Protein AF-A0A5J4WQE9-F1 (afdb_monomer_lite)

Structure (mmCIF, N/CA/C/O backbone):
data_AF-A0A5J4WQE9-F1
#
_entry.id   AF-A0A5J4WQE9-F1
#
loop_
_atom_site.group_PDB
_atom_site.id
_atom_site.type_symbol
_atom_site.label_atom_id
_atom_site.label_alt_id
_atom_site.label_comp_id
_atom_site.label_asym_id
_atom_site.label_entity_id
_atom_site.label_seq_id
_atom_site.pdbx_PDB_ins_code
_atom_site.Cartn_x
_atom_site.Cartn_y
_atom_site.Cartn_z
_atom_site.occupancy
_atom_site.B_iso_or_equiv
_atom_site.auth_seq_id
_atom_site.auth_comp_id
_atom_site.auth_asym_id
_atom_site.auth_atom_id
_atom_site.pdbx_PDB_model_num
ATOM 1 N N . MET A 1 1 ? 1.592 -28.924 31.040 1.00 47.44 1 MET A N 1
ATOM 2 C CA . MET A 1 1 ? 0.487 -27.969 31.283 1.00 47.44 1 MET A CA 1
ATOM 3 C C . MET A 1 1 ? 1.057 -26.542 31.342 1.00 47.44 1 MET A C 1
ATOM 5 O O . MET A 1 1 ? 1.165 -25.970 32.412 1.00 47.44 1 MET A O 1
ATOM 9 N N . ALA A 1 2 ? 1.511 -25.996 30.203 1.00 54.09 2 ALA A N 1
ATOM 10 C CA . ALA A 1 2 ? 2.238 -24.712 30.128 1.00 54.09 2 ALA A CA 1
ATOM 11 C C . ALA A 1 2 ? 1.557 -23.663 29.221 1.00 54.09 2 ALA A C 1
ATOM 13 O O . ALA A 1 2 ? 2.077 -22.567 29.042 1.00 54.09 2 ALA A O 1
ATOM 14 N N . ALA A 1 3 ? 0.380 -23.975 28.669 1.00 51.44 3 ALA A N 1
ATOM 15 C CA . ALA A 1 3 ? -0.285 -23.140 27.667 1.00 51.44 3 ALA A CA 1
ATOM 16 C C . ALA A 1 3 ? -0.871 -21.822 28.222 1.00 51.44 3 ALA A C 1
ATOM 18 O O . ALA A 1 3 ? -1.246 -20.951 27.446 1.00 51.44 3 ALA A O 1
ATOM 19 N N . CYS A 1 4 ? -0.926 -21.633 29.546 1.00 57.34 4 CYS A N 1
ATOM 20 C CA . CYS A 1 4 ? -1.638 -20.499 30.151 1.00 57.34 4 CYS A CA 1
ATOM 21 C C . CYS A 1 4 ? -0.748 -19.487 30.885 1.00 57.34 4 CYS A C 1
ATOM 23 O O . CYS A 1 4 ? -1.213 -18.388 31.171 1.00 57.34 4 CYS A O 1
ATOM 25 N N . ALA A 1 5 ? 0.528 -19.788 31.162 1.00 64.50 5 ALA A N 1
ATOM 26 C CA . ALA A 1 5 ? 1.393 -18.851 31.891 1.00 64.50 5 ALA A CA 1
ATOM 27 C C . ALA A 1 5 ? 1.666 -17.566 31.087 1.00 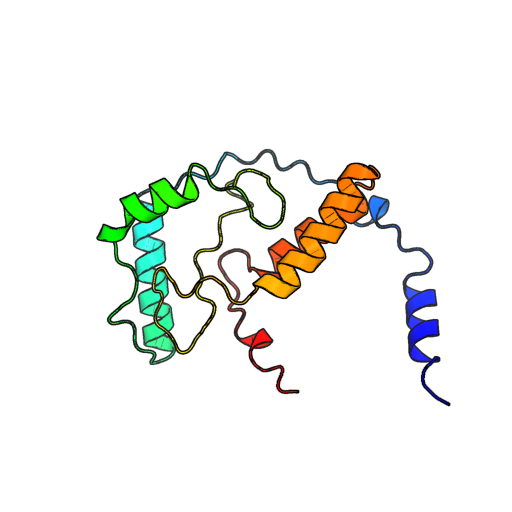64.50 5 ALA A C 1
ATOM 29 O O . ALA A 1 5 ? 1.698 -16.477 31.653 1.00 64.50 5 ALA A O 1
ATOM 30 N N . ASN A 1 6 ? 1.814 -17.679 29.763 1.00 71.56 6 ASN A N 1
ATOM 31 C CA . ASN A 1 6 ? 2.019 -16.520 28.892 1.00 71.56 6 ASN A CA 1
ATOM 32 C C . ASN A 1 6 ? 0.717 -15.741 28.664 1.00 71.56 6 ASN A C 1
ATOM 34 O O . ASN A 1 6 ? 0.731 -14.518 28.741 1.00 71.56 6 ASN A O 1
ATOM 38 N N . ALA A 1 7 ? -0.417 -16.425 28.476 1.00 71.88 7 ALA A N 1
ATOM 39 C CA . ALA A 1 7 ? -1.720 -15.777 28.308 1.00 71.88 7 ALA A CA 1
ATOM 40 C C . ALA A 1 7 ? -2.116 -14.929 29.531 1.00 71.88 7 ALA A C 1
ATOM 42 O O . ALA A 1 7 ? -2.573 -13.801 29.369 1.00 71.88 7 ALA A O 1
ATOM 43 N N . ILE A 1 8 ? -1.865 -15.424 30.750 1.00 80.06 8 ILE A N 1
ATOM 44 C CA . ILE A 1 8 ? -2.121 -14.677 31.994 1.00 80.06 8 ILE A CA 1
ATOM 45 C C . ILE A 1 8 ? -1.208 -13.448 32.096 1.00 80.06 8 ILE A C 1
ATOM 47 O O . ILE A 1 8 ? -1.673 -12.369 32.456 1.00 80.06 8 ILE A O 1
ATOM 51 N N . LYS A 1 9 ? 0.078 -13.580 31.739 1.00 81.00 9 LYS A N 1
ATOM 52 C CA . LYS A 1 9 ? 1.017 -12.445 31.715 1.00 8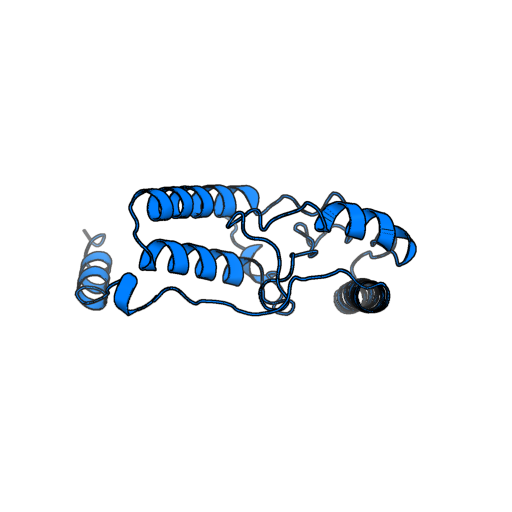1.00 9 LYS A CA 1
ATOM 53 C C . LYS A 1 9 ? 0.571 -11.359 30.737 1.00 81.00 9 LYS A C 1
ATOM 55 O O . LYS A 1 9 ? 0.601 -10.189 31.099 1.00 81.00 9 LYS A O 1
ATOM 60 N N . TYR A 1 10 ? 0.126 -11.735 29.538 1.00 80.19 10 TYR A N 1
ATOM 61 C CA . TYR A 1 10 ? -0.395 -10.775 28.563 1.00 80.19 10 TYR A CA 1
ATOM 62 C C . TYR A 1 10 ? -1.700 -10.130 29.035 1.00 80.19 10 TYR A C 1
ATOM 64 O O . TYR A 1 10 ? -1.823 -8.912 28.973 1.00 80.19 10 TYR A O 1
ATOM 72 N N . ALA A 1 11 ? -2.637 -10.907 29.580 1.00 80.69 11 ALA A N 1
ATOM 73 C CA . ALA A 1 11 ? -3.880 -10.364 30.124 1.00 80.69 11 ALA A CA 1
ATOM 74 C C . ALA A 1 11 ? -3.628 -9.346 31.250 1.00 80.69 11 ALA A C 1
ATOM 76 O O . ALA A 1 11 ? -4.300 -8.324 31.307 1.00 80.69 11 ALA A O 1
ATOM 77 N N . LEU A 1 12 ? -2.638 -9.592 32.116 1.00 84.19 12 LEU A N 1
ATOM 78 C CA . LEU A 1 12 ? -2.233 -8.641 33.154 1.00 84.19 12 LEU A CA 1
ATOM 79 C C . LEU A 1 12 ? -1.535 -7.405 32.573 1.00 84.19 12 LEU A C 1
ATOM 81 O O . LEU A 1 12 ? -1.840 -6.295 32.994 1.00 84.19 12 LEU A O 1
ATOM 85 N N . ALA A 1 13 ? -0.635 -7.582 31.603 1.00 83.94 13 ALA A N 1
ATOM 86 C CA . ALA A 1 13 ? 0.095 -6.478 30.975 1.00 83.94 13 ALA A CA 1
ATOM 87 C C . ALA A 1 13 ? -0.817 -5.515 30.195 1.00 83.94 13 ALA A C 1
ATOM 89 O O . ALA A 1 13 ? -0.519 -4.328 30.112 1.00 83.94 13 ALA A O 1
ATOM 90 N N . TYR A 1 14 ? -1.928 -6.018 29.651 1.00 83.88 14 TYR A N 1
ATOM 91 C CA . TYR A 1 14 ? -2.914 -5.234 28.902 1.00 83.88 14 TYR A CA 1
ATOM 92 C C . TYR A 1 14 ? -4.231 -5.038 29.663 1.00 83.88 14 TYR A C 1
ATOM 94 O O . TYR A 1 14 ? -5.226 -4.646 29.060 1.00 83.88 14 TYR A O 1
ATOM 102 N N . LYS A 1 15 ? -4.262 -5.296 30.978 1.00 87.75 15 LYS A N 1
ATOM 103 C CA . LYS A 1 15 ? -5.484 -5.179 31.793 1.00 87.75 15 LYS A CA 1
ATOM 104 C C . LYS A 1 15 ? -6.102 -3.780 31.716 1.00 87.75 15 LYS A C 1
ATOM 106 O O . LYS A 1 15 ? -7.320 -3.657 31.668 1.00 87.75 15 LYS A O 1
ATOM 111 N N . ASP A 1 16 ? -5.250 -2.760 31.683 1.00 88.88 16 ASP A N 1
ATOM 112 C CA . ASP A 1 16 ? -5.647 -1.351 31.645 1.00 88.88 16 ASP A CA 1
ATOM 113 C C . ASP A 1 16 ? -5.525 -0.754 30.228 1.00 88.88 16 ASP A C 1
ATOM 115 O O . ASP A 1 16 ? -5.517 0.463 30.055 1.00 88.88 16 ASP A O 1
ATOM 119 N N . PHE A 1 17 ? -5.385 -1.600 29.201 1.00 86.94 17 PHE A N 1
ATOM 120 C CA . PHE A 1 17 ? -5.307 -1.157 27.814 1.00 86.94 17 PHE A CA 1
ATOM 121 C C . PHE A 1 17 ? -6.707 -0.830 27.289 1.00 86.94 17 PHE A C 1
ATOM 123 O O . PHE A 1 17 ? -7.563 -1.706 27.165 1.00 86.94 17 PHE A O 1
ATOM 130 N N . ASP A 1 18 ? -6.922 0.431 26.935 1.00 86.38 18 ASP A N 1
ATOM 131 C CA . ASP A 1 18 ? -8.161 0.917 26.343 1.00 86.38 18 ASP A CA 1
ATOM 132 C C . ASP A 1 18 ? -7.884 1.346 24.903 1.00 86.38 18 ASP A C 1
ATOM 134 O O . ASP A 1 18 ? -7.198 2.331 24.641 1.00 86.38 18 ASP A O 1
ATOM 138 N N . LEU A 1 19 ? -8.467 0.628 23.943 1.00 87.31 19 LEU A N 1
ATOM 139 C CA . LEU A 1 19 ? -8.331 0.935 22.520 1.00 87.31 19 LEU A CA 1
ATOM 140 C C . LEU A 1 19 ? -8.697 2.387 22.184 1.00 87.31 19 LEU A C 1
ATOM 142 O O . LEU A 1 19 ? -8.029 2.991 21.350 1.00 87.31 19 LEU A O 1
ATOM 146 N N . ASN A 1 20 ? -9.723 2.966 22.808 1.00 87.38 20 ASN A N 1
ATOM 147 C CA . ASN A 1 20 ? -10.142 4.340 22.522 1.00 87.38 20 ASN A CA 1
ATOM 148 C C . ASN A 1 20 ? -9.195 5.372 23.142 1.00 87.38 20 ASN A C 1
ATOM 150 O O . ASN A 1 20 ? -8.943 6.406 22.524 1.00 87.38 20 ASN A O 1
ATOM 154 N N . ALA A 1 21 ? -8.657 5.094 24.331 1.00 87.44 21 ALA A N 1
ATOM 155 C CA . ALA A 1 21 ? -7.702 5.981 24.992 1.00 87.44 21 ALA A CA 1
ATOM 156 C C . ALA A 1 21 ? -6.299 5.889 24.373 1.00 87.44 21 ALA A C 1
ATOM 158 O O . ALA A 1 21 ? -5.612 6.899 24.223 1.00 87.44 21 ALA A O 1
ATOM 159 N N . ASN A 1 22 ? -5.868 4.683 24.002 1.00 89.25 22 ASN A N 1
ATOM 160 C CA . ASN A 1 22 ? -4.534 4.417 23.472 1.00 89.25 22 ASN A CA 1
ATOM 161 C C . ASN A 1 22 ? -4.437 4.655 21.957 1.00 89.25 22 ASN A C 1
ATOM 163 O O . ASN A 1 22 ? -3.360 4.997 21.471 1.00 89.25 22 ASN A O 1
ATOM 167 N N . TYR A 1 23 ? -5.541 4.511 21.217 1.00 84.38 23 TYR A N 1
ATOM 168 C CA . TYR A 1 23 ? -5.623 4.776 19.777 1.00 84.38 23 TYR A CA 1
ATOM 169 C C . TYR A 1 23 ? -6.761 5.754 19.456 1.00 84.38 23 TYR A C 1
ATOM 171 O O . TYR A 1 23 ? -7.694 5.403 18.731 1.00 84.38 23 TYR A O 1
ATOM 179 N N . PRO A 1 24 ? -6.708 6.999 19.962 1.00 84.62 24 PRO A N 1
ATOM 180 C CA . PRO A 1 24 ? -7.755 7.970 19.687 1.00 84.62 24 PRO A CA 1
ATOM 181 C C . PRO A 1 24 ? -7.853 8.238 18.175 1.00 84.62 24 PRO A C 1
ATOM 183 O O . PRO A 1 24 ? -6.829 8.224 17.480 1.00 84.62 24 PRO A O 1
ATOM 186 N N . PRO A 1 25 ? -9.062 8.490 17.638 1.00 78.25 25 PRO A N 1
ATOM 187 C CA . PRO A 1 25 ? -9.234 8.774 16.220 1.00 78.25 25 PRO A CA 1
ATOM 188 C C . PRO A 1 25 ? -8.359 9.956 15.792 1.00 78.25 25 PRO A C 1
ATOM 190 O O . PRO A 1 25 ? -8.440 11.050 16.351 1.00 78.25 25 PRO A O 1
ATOM 193 N N . ILE A 1 26 ? -7.526 9.731 14.776 1.00 73.56 26 ILE A N 1
ATOM 194 C CA . ILE A 1 26 ? -6.677 10.773 14.198 1.00 73.56 26 ILE A CA 1
ATOM 195 C C . ILE A 1 26 ? -7.433 11.396 13.031 1.00 73.56 26 ILE A C 1
ATOM 197 O O . ILE A 1 26 ? -7.716 10.727 12.032 1.00 73.56 26 ILE A O 1
ATOM 201 N N . ILE A 1 27 ? -7.727 12.688 13.148 1.00 68.81 27 ILE A N 1
ATOM 202 C CA . ILE A 1 27 ? -8.237 13.481 12.034 1.00 68.81 27 ILE A CA 1
ATOM 203 C C . ILE A 1 27 ? -7.033 13.899 11.191 1.00 68.81 27 ILE A C 1
ATOM 205 O O . ILE A 1 27 ? -6.250 14.763 11.579 1.00 68.81 27 ILE A O 1
ATOM 209 N N . ASP A 1 28 ? -6.863 13.246 10.047 1.00 67.56 28 ASP A N 1
ATOM 210 C CA . ASP A 1 28 ? -5.814 13.584 9.093 1.00 67.56 28 ASP A CA 1
ATOM 211 C C . ASP A 1 28 ? -6.359 14.589 8.075 1.00 67.56 28 ASP A C 1
ATOM 213 O O . ASP A 1 28 ? -7.065 14.226 7.137 1.00 67.56 28 ASP A O 1
ATOM 217 N N . ASN A 1 29 ? -6.035 15.864 8.292 1.00 71.81 29 ASN A N 1
ATOM 218 C CA . ASN A 1 29 ? -6.424 16.974 7.418 1.00 71.81 29 ASN A CA 1
ATOM 219 C C . ASN A 1 29 ? -5.468 17.158 6.226 1.00 71.81 29 ASN A C 1
ATOM 221 O O . ASN A 1 29 ? -5.457 18.223 5.606 1.00 71.81 29 ASN A O 1
ATOM 225 N N . SER A 1 30 ? -4.613 16.174 5.924 1.00 78.38 30 SER A N 1
ATOM 226 C CA . SER A 1 30 ? -3.718 16.288 4.776 1.00 78.38 30 SER A CA 1
ATOM 227 C C . SER A 1 30 ? -4.482 16.321 3.455 1.00 78.38 30 SER A C 1
ATOM 229 O O . SER A 1 30 ? -5.580 15.784 3.299 1.00 78.38 30 SER A O 1
ATOM 231 N N . TYR A 1 31 ? -3.875 16.988 2.476 1.00 83.19 31 TYR A N 1
ATOM 232 C CA . TYR A 1 31 ? -4.453 17.126 1.150 1.00 83.19 31 TYR A CA 1
ATOM 233 C C . TYR A 1 31 ? -4.647 15.765 0.477 1.00 83.19 31 TYR A C 1
ATOM 235 O O . TYR A 1 31 ? -3.861 14.831 0.676 1.00 83.19 31 TYR A O 1
ATOM 243 N N . LYS A 1 32 ? -5.670 15.684 -0.381 1.00 85.31 32 LYS A N 1
ATOM 244 C CA . LYS A 1 32 ? -5.901 14.543 -1.272 1.00 85.31 32 LYS A CA 1
ATOM 245 C C . LYS A 1 32 ? -4.621 14.212 -2.041 1.00 85.31 32 LYS A C 1
ATOM 247 O O . LYS A 1 32 ? -3.961 15.097 -2.584 1.00 85.31 32 LYS A O 1
ATOM 252 N N . PHE A 1 33 ? -4.291 12.929 -2.105 1.00 85.50 33 PHE A N 1
ATOM 253 C CA . PHE A 1 33 ? -3.188 12.449 -2.917 1.00 85.50 33 PHE A CA 1
ATOM 254 C C . PHE A 1 33 ? -3.554 12.572 -4.398 1.00 85.50 33 PHE A C 1
ATOM 256 O O . PHE A 1 33 ? -4.622 12.134 -4.830 1.00 85.50 33 PHE A O 1
ATOM 263 N N . VAL A 1 34 ? -2.644 13.152 -5.174 1.00 87.69 34 VAL A N 1
ATOM 264 C CA . VAL A 1 34 ? -2.731 13.241 -6.631 1.00 87.69 34 VAL A CA 1
ATOM 265 C C . VAL A 1 34 ? -1.433 12.682 -7.196 1.00 87.69 34 VAL A C 1
ATOM 267 O O . VAL A 1 34 ? -0.347 13.083 -6.772 1.00 87.69 34 VAL A O 1
ATOM 270 N N . LEU A 1 35 ? -1.540 11.746 -8.141 1.00 88.56 35 LEU A N 1
ATOM 271 C CA . LEU A 1 35 ? -0.373 11.190 -8.815 1.00 88.56 35 LEU A CA 1
ATOM 272 C C . LEU A 1 35 ? 0.135 12.196 -9.854 1.00 88.56 35 LEU A C 1
ATOM 274 O O . LEU A 1 35 ? -0.484 12.393 -10.898 1.00 88.56 35 LEU A O 1
ATOM 278 N N . TYR A 1 36 ? 1.272 12.826 -9.567 1.00 92.56 36 TYR A N 1
ATOM 279 C CA . TYR A 1 36 ? 1.930 13.749 -10.490 1.00 92.56 36 TYR A CA 1
ATOM 280 C C . TYR A 1 36 ? 2.983 13.031 -11.349 1.00 92.56 36 TYR A C 1
ATOM 282 O O . TYR A 1 36 ? 3.663 12.136 -10.837 1.00 92.56 36 TYR A O 1
ATOM 290 N N . PRO A 1 37 ? 3.209 13.455 -12.610 1.00 95.31 37 PRO A N 1
ATOM 291 C CA . PRO A 1 37 ? 4.202 12.832 -13.493 1.00 95.31 37 PRO A CA 1
ATOM 292 C C . PRO A 1 37 ? 5.609 12.771 -12.890 1.00 95.31 37 PRO A C 1
ATOM 294 O O . PRO A 1 37 ? 6.302 11.763 -13.005 1.00 95.31 37 PRO A O 1
ATOM 297 N N . ILE A 1 38 ? 6.025 13.835 -12.193 1.00 93.62 38 ILE A N 1
ATOM 298 C CA . ILE A 1 38 ? 7.346 13.892 -11.561 1.00 93.62 38 ILE A CA 1
ATOM 299 C C . ILE A 1 38 ? 7.479 12.897 -10.402 1.00 93.62 38 ILE A C 1
ATOM 301 O O . ILE A 1 38 ? 8.506 12.239 -10.274 1.00 93.62 38 ILE A O 1
ATOM 305 N N . TYR A 1 39 ? 6.421 12.727 -9.604 1.00 91.19 39 TYR A N 1
ATOM 306 C CA . TYR A 1 39 ? 6.389 11.728 -8.537 1.00 91.19 39 TYR A CA 1
ATOM 307 C C . TYR A 1 39 ? 6.475 10.314 -9.123 1.00 91.19 39 TYR A C 1
ATOM 309 O O . TYR A 1 39 ? 7.266 9.499 -8.651 1.00 91.19 39 TYR A O 1
ATOM 317 N N . TRP A 1 40 ? 5.720 10.041 -10.193 1.00 93.25 40 TRP A N 1
ATOM 318 C CA . TRP A 1 40 ? 5.754 8.749 -10.882 1.00 93.25 40 TRP A CA 1
ATOM 319 C C . TRP A 1 40 ? 7.144 8.413 -11.423 1.00 93.25 40 TRP A C 1
ATOM 321 O O . TRP A 1 40 ? 7.637 7.308 -11.202 1.00 93.25 40 TRP A O 1
ATOM 331 N N . LYS A 1 41 ? 7.815 9.385 -12.052 1.00 94.88 41 LYS A N 1
ATOM 332 C CA . LYS A 1 41 ? 9.195 9.227 -12.522 1.00 94.88 41 LYS A CA 1
ATOM 333 C C . LYS A 1 41 ? 10.132 8.797 -11.389 1.00 94.88 41 LYS A C 1
ATOM 335 O O . LYS A 1 41 ? 10.825 7.794 -11.538 1.00 94.88 41 LYS A O 1
ATOM 340 N N . TYR A 1 42 ? 10.113 9.503 -10.256 1.00 92.62 42 TYR A N 1
ATOM 341 C CA . TYR A 1 42 ? 10.956 9.149 -9.109 1.00 92.62 42 TYR A CA 1
ATOM 342 C C . TYR A 1 42 ? 10.630 7.765 -8.541 1.00 92.62 42 TYR A C 1
ATOM 344 O O . TYR A 1 42 ? 11.538 7.035 -8.144 1.00 92.62 42 TYR A O 1
ATOM 352 N N . LYS A 1 43 ? 9.351 7.371 -8.526 1.00 88.50 43 LYS A N 1
ATOM 353 C CA . LYS A 1 43 ? 8.944 6.047 -8.044 1.00 88.50 43 LYS A CA 1
ATOM 354 C C . LYS A 1 43 ? 9.467 4.927 -8.955 1.00 88.50 43 LYS A C 1
ATOM 356 O O . LYS A 1 43 ? 10.075 3.982 -8.456 1.00 88.50 43 LYS A O 1
ATOM 361 N N . VAL A 1 44 ? 9.311 5.071 -10.274 1.00 90.94 44 VAL A N 1
ATOM 362 C CA . VAL A 1 44 ? 9.830 4.126 -11.284 1.00 90.94 44 VAL A CA 1
ATOM 363 C C . VAL A 1 44 ? 11.357 3.999 -11.205 1.00 90.94 44 VAL A C 1
ATOM 365 O O . VAL A 1 44 ? 11.893 2.889 -11.212 1.00 90.94 44 VAL A O 1
ATOM 368 N N . GLU A 1 45 ? 12.070 5.121 -11.080 1.00 91.88 45 GLU A N 1
ATOM 369 C CA . GLU A 1 45 ? 13.527 5.127 -10.889 1.00 91.88 45 GLU A CA 1
ATOM 370 C C . GLU A 1 45 ? 13.930 4.419 -9.585 1.00 91.88 45 GLU A C 1
ATOM 372 O O . GLU A 1 45 ? 14.879 3.630 -9.573 1.00 91.88 45 GLU A O 1
ATOM 377 N N . GLY A 1 46 ? 13.164 4.631 -8.511 1.00 90.38 46 GLY A N 1
ATOM 378 C CA . GLY A 1 46 ? 13.337 3.948 -7.232 1.00 90.38 46 GLY A CA 1
ATOM 379 C C . GLY A 1 46 ? 13.237 2.425 -7.348 1.00 90.38 46 GLY A C 1
ATOM 380 O O . GLY A 1 46 ? 14.108 1.729 -6.826 1.00 90.38 46 GLY A O 1
ATOM 381 N N . TYR A 1 47 ? 12.240 1.897 -8.065 1.00 88.81 47 TYR A N 1
ATOM 382 C CA . TYR A 1 47 ? 12.107 0.449 -8.296 1.00 88.81 47 TYR A CA 1
ATOM 383 C C . TYR A 1 47 ? 13.315 -0.134 -9.018 1.00 88.81 47 TYR A C 1
ATOM 385 O O . TYR A 1 47 ? 13.898 -1.122 -8.570 1.00 88.81 47 TYR A O 1
ATOM 393 N N . ARG A 1 48 ? 13.749 0.525 -10.096 1.00 89.69 48 ARG A N 1
ATOM 394 C CA . ARG A 1 48 ? 14.931 0.101 -10.850 1.00 89.69 48 ARG A CA 1
ATOM 395 C C . ARG A 1 48 ? 16.181 0.061 -9.968 1.00 89.69 48 ARG A C 1
ATOM 397 O O . ARG A 1 48 ? 16.939 -0.904 -10.032 1.00 89.69 48 ARG A O 1
ATOM 404 N N . PHE A 1 49 ? 16.397 1.084 -9.143 1.00 90.06 49 PHE A N 1
ATOM 405 C CA . PHE A 1 49 ? 17.563 1.145 -8.261 1.00 90.06 49 PHE A CA 1
ATOM 406 C C . PHE A 1 49 ? 17.532 0.054 -7.181 1.00 90.06 49 PHE A C 1
ATOM 408 O O . PHE A 1 49 ? 18.544 -0.606 -6.935 1.00 90.06 49 PHE A O 1
ATOM 415 N N . GLN A 1 50 ? 16.364 -0.189 -6.579 1.00 86.19 50 GLN A N 1
ATOM 416 C CA . GLN A 1 50 ? 16.175 -1.272 -5.609 1.00 86.19 50 GLN A CA 1
ATOM 417 C C . GLN A 1 50 ? 16.508 -2.643 -6.209 1.00 86.19 50 GLN A C 1
ATOM 419 O O . GLN A 1 50 ? 17.163 -3.465 -5.563 1.00 86.19 50 GLN A O 1
ATOM 424 N N . ASP A 1 51 ? 16.076 -2.895 -7.441 1.00 87.69 51 ASP A N 1
ATOM 425 C CA . ASP A 1 51 ? 16.312 -4.170 -8.119 1.00 87.69 51 ASP A CA 1
ATOM 426 C C . ASP A 1 51 ? 17.755 -4.339 -8.561 1.00 87.69 51 ASP A C 1
ATOM 428 O O . ASP A 1 51 ? 18.319 -5.420 -8.392 1.00 87.69 51 ASP A O 1
ATOM 432 N N . GLN A 1 52 ? 18.394 -3.258 -9.005 1.00 89.81 52 GLN A N 1
ATOM 433 C CA . GLN A 1 52 ? 19.818 -3.253 -9.312 1.00 89.81 52 GLN A CA 1
ATOM 434 C C . GLN A 1 52 ? 20.668 -3.596 -8.077 1.00 89.81 52 GLN A C 1
ATOM 436 O O . GLN A 1 52 ? 21.562 -4.438 -8.170 1.00 89.81 52 GLN A O 1
ATOM 441 N N . ILE A 1 53 ? 20.372 -3.003 -6.911 1.00 89.94 53 ILE A N 1
ATOM 442 C CA . ILE A 1 53 ? 21.078 -3.307 -5.651 1.00 89.94 53 ILE A CA 1
ATOM 443 C C . ILE A 1 53 ? 20.920 -4.782 -5.273 1.00 89.94 53 ILE A C 1
ATOM 445 O O . ILE A 1 53 ? 21.885 -5.435 -4.873 1.00 89.94 53 ILE A O 1
ATOM 449 N N . LYS A 1 54 ? 19.702 -5.311 -5.399 1.00 87.38 54 LYS A N 1
ATOM 450 C CA . LYS A 1 54 ? 19.366 -6.694 -5.034 1.00 87.38 54 LYS A CA 1
ATOM 451 C C . LYS A 1 54 ? 19.688 -7.707 -6.138 1.00 87.38 54 LYS A C 1
ATOM 453 O O . LYS A 1 54 ? 19.449 -8.893 -5.939 1.00 87.38 54 LYS A O 1
ATOM 458 N N . LYS A 1 55 ? 20.253 -7.259 -7.267 1.00 90.44 55 LYS A N 1
ATOM 459 C CA . LYS A 1 55 ? 20.585 -8.074 -8.449 1.00 90.44 55 LYS A CA 1
ATOM 460 C C . LYS A 1 55 ? 19.383 -8.861 -8.994 1.00 90.44 55 LYS A C 1
ATOM 462 O O . LYS A 1 55 ? 19.526 -10.013 -9.399 1.00 90.44 55 LYS A O 1
ATOM 467 N N . ARG A 1 56 ? 18.201 -8.245 -8.981 1.00 86.38 56 ARG A N 1
ATOM 468 C CA . ARG A 1 56 ? 16.960 -8.810 -9.531 1.00 86.38 56 ARG A CA 1
ATOM 469 C C . ARG A 1 56 ? 16.765 -8.399 -10.983 1.00 86.38 56 ARG A C 1
ATOM 471 O O . ARG A 1 56 ? 17.298 -7.380 -11.419 1.00 86.38 56 ARG A O 1
ATOM 478 N N . ASP A 1 57 ? 15.966 -9.177 -11.709 1.00 87.44 57 ASP A N 1
ATOM 479 C CA . ASP A 1 57 ? 15.483 -8.763 -13.022 1.00 87.44 57 ASP A CA 1
ATOM 480 C C . ASP A 1 57 ? 14.532 -7.564 -12.881 1.00 87.44 57 ASP A C 1
ATOM 482 O O . ASP A 1 57 ? 13.569 -7.601 -12.118 1.00 87.44 57 ASP A O 1
ATOM 486 N N . TYR A 1 58 ? 14.828 -6.502 -13.626 1.00 88.19 58 TYR A N 1
ATOM 487 C CA . TYR A 1 58 ? 14.038 -5.272 -13.708 1.00 88.19 58 TYR A CA 1
ATOM 488 C C . TYR A 1 58 ? 13.646 -4.930 -15.151 1.00 88.19 58 TYR A C 1
ATOM 490 O O . TYR A 1 58 ? 13.137 -3.836 -15.406 1.00 88.19 58 TYR A O 1
ATOM 498 N N . SER A 1 59 ? 13.900 -5.833 -16.107 1.00 89.38 59 SER A N 1
ATOM 499 C CA . SER A 1 59 ? 13.659 -5.609 -17.541 1.00 89.38 59 SER A CA 1
ATOM 500 C C . SER A 1 59 ? 12.194 -5.301 -17.858 1.00 89.38 59 SER A C 1
ATOM 502 O O . SER A 1 59 ? 11.914 -4.487 -18.734 1.00 89.38 59 SER A O 1
ATOM 504 N N . ASN A 1 60 ? 11.281 -5.894 -17.086 1.00 90.25 60 ASN A N 1
ATOM 505 C CA . ASN A 1 60 ? 9.834 -5.746 -17.230 1.00 90.25 60 ASN A CA 1
ATOM 506 C C . ASN A 1 60 ? 9.200 -4.888 -16.122 1.00 90.25 60 ASN A C 1
ATOM 508 O O . ASN A 1 60 ? 8.003 -5.008 -15.860 1.00 90.25 60 ASN A O 1
ATOM 512 N N . ASN A 1 61 ? 9.980 -4.043 -15.441 1.00 90.25 61 ASN A N 1
ATOM 513 C CA . ASN A 1 61 ? 9.410 -3.086 -14.495 1.00 90.25 61 ASN A CA 1
ATOM 514 C C . ASN A 1 61 ? 8.518 -2.068 -15.224 1.00 90.25 61 ASN A C 1
ATOM 516 O O . ASN A 1 61 ? 8.771 -1.699 -16.373 1.00 90.25 61 ASN A O 1
ATOM 520 N N . VAL A 1 62 ? 7.504 -1.566 -14.519 1.00 90.69 62 VAL A N 1
ATOM 521 C CA . VAL A 1 62 ? 6.711 -0.409 -14.951 1.00 90.69 62 VAL A CA 1
ATOM 522 C C . VAL A 1 62 ? 7.605 0.768 -15.335 1.00 90.69 62 VAL A C 1
ATOM 524 O O . VAL A 1 62 ? 8.673 0.988 -14.759 1.00 90.69 62 VAL A O 1
ATOM 527 N N . SER A 1 63 ? 7.149 1.542 -16.312 1.00 93.88 63 SER A N 1
ATOM 528 C CA . SER A 1 63 ? 7.906 2.630 -16.920 1.00 93.88 63 SER A CA 1
ATOM 529 C C . SER A 1 63 ? 7.213 3.982 -16.740 1.00 93.88 63 SER A C 1
ATOM 531 O O . SER A 1 63 ? 6.056 4.080 -16.329 1.00 93.88 63 SER A O 1
ATOM 533 N N . ILE A 1 64 ? 7.904 5.061 -17.116 1.00 95.00 64 ILE A N 1
ATOM 534 C CA . ILE A 1 64 ? 7.316 6.411 -17.134 1.00 95.00 64 ILE A CA 1
ATOM 535 C C . ILE A 1 64 ? 6.071 6.459 -18.043 1.00 95.00 64 ILE A C 1
ATOM 537 O O . ILE A 1 64 ? 5.126 7.183 -17.737 1.00 95.00 64 ILE A O 1
ATOM 541 N N . ASN A 1 65 ? 6.028 5.642 -19.103 1.00 96.00 65 ASN A N 1
ATOM 542 C CA . ASN A 1 65 ? 4.909 5.592 -20.049 1.00 96.00 65 ASN A CA 1
ATOM 543 C C . ASN A 1 65 ? 3.628 5.000 -19.440 1.00 96.00 65 ASN A C 1
ATOM 545 O O . ASN A 1 65 ? 2.541 5.233 -19.960 1.00 96.00 65 ASN A O 1
ATOM 549 N N . ASP A 1 66 ? 3.726 4.281 -18.319 1.00 92.75 66 ASP A N 1
ATOM 550 C CA . ASP A 1 66 ? 2.569 3.721 -17.614 1.00 92.75 66 ASP A CA 1
ATOM 551 C C . ASP A 1 66 ? 1.845 4.751 -16.725 1.00 92.75 66 ASP A C 1
ATOM 553 O O . ASP A 1 66 ? 0.878 4.407 -16.045 1.00 92.75 66 ASP A O 1
ATOM 557 N N . PHE A 1 67 ? 2.278 6.019 -16.731 1.00 94.19 67 PHE A N 1
ATOM 558 C CA . PHE A 1 67 ? 1.723 7.079 -15.885 1.00 94.19 67 PHE A CA 1
ATOM 559 C C . PHE A 1 67 ? 0.198 7.199 -15.987 1.00 94.19 67 PHE A C 1
ATOM 561 O O . PHE A 1 67 ? -0.485 7.168 -14.964 1.00 94.19 67 PHE A O 1
ATOM 568 N N . GLU A 1 68 ? -0.345 7.313 -17.203 1.00 94.56 68 GLU A N 1
ATOM 569 C CA . GLU A 1 68 ? -1.788 7.515 -17.393 1.00 94.56 68 GLU A CA 1
ATOM 570 C C . GLU A 1 68 ? -2.602 6.314 -16.903 1.00 94.56 68 GLU A C 1
ATOM 572 O O . GLU A 1 68 ? -3.651 6.497 -16.290 1.00 94.56 68 GLU A O 1
ATOM 577 N N . TYR A 1 69 ? -2.082 5.094 -17.079 1.00 90.25 69 TYR A N 1
ATOM 578 C CA . TYR A 1 69 ? -2.704 3.885 -16.541 1.00 90.25 69 TYR A CA 1
ATOM 579 C C . TYR A 1 69 ? -2.816 3.957 -15.011 1.00 90.25 69 TYR A C 1
ATOM 581 O O . TYR A 1 69 ? -3.905 3.803 -14.460 1.00 90.25 69 TYR A O 1
ATOM 589 N N . PHE A 1 70 ? -1.715 4.252 -14.310 1.00 87.50 70 PHE A N 1
ATOM 590 C CA . PHE A 1 70 ? -1.725 4.323 -12.844 1.00 87.50 70 PHE A CA 1
ATOM 591 C C . PHE A 1 70 ? -2.499 5.527 -12.311 1.00 87.50 70 PHE A C 1
ATOM 593 O O . PHE A 1 70 ? -3.132 5.433 -11.261 1.00 87.50 70 PHE A O 1
ATOM 600 N N . LYS A 1 71 ? -2.507 6.650 -13.029 1.00 89.19 71 LYS A N 1
ATOM 601 C CA . LYS A 1 71 ? -3.329 7.810 -12.680 1.00 89.19 71 LYS A CA 1
ATOM 602 C C . LYS A 1 71 ? -4.818 7.458 -12.732 1.00 89.19 71 LYS A C 1
ATOM 604 O O . LYS A 1 71 ? -5.518 7.680 -11.744 1.00 89.19 71 LYS A O 1
ATOM 609 N N . GLN A 1 72 ? -5.275 6.857 -13.834 1.00 87.62 72 GLN A N 1
ATOM 610 C CA . GLN A 1 72 ? -6.665 6.414 -14.003 1.00 87.62 72 GLN A CA 1
ATOM 611 C C . GLN A 1 72 ? -7.052 5.316 -13.009 1.00 87.62 72 GLN A C 1
ATOM 613 O O . GLN A 1 72 ? -8.187 5.295 -12.542 1.00 87.62 72 GLN A O 1
ATOM 618 N N . LEU A 1 73 ? -6.114 4.439 -12.644 1.00 83.31 73 LEU A N 1
ATOM 619 C CA . LEU A 1 73 ? -6.319 3.433 -11.605 1.00 83.31 73 LEU A CA 1
ATOM 620 C C . LEU A 1 73 ? -6.506 4.082 -10.223 1.00 83.31 73 LEU A C 1
ATOM 622 O O . LEU A 1 73 ? -7.443 3.749 -9.500 1.00 83.31 73 LEU A O 1
ATOM 626 N N . LEU A 1 74 ? -5.631 5.015 -9.838 1.00 83.12 74 LEU A N 1
ATOM 627 C CA . LEU A 1 74 ? -5.574 5.552 -8.473 1.00 83.12 74 LEU A CA 1
ATOM 628 C C . LEU A 1 74 ? -6.614 6.638 -8.172 1.00 83.12 74 LEU A C 1
ATOM 630 O O . LEU A 1 74 ? -7.030 6.781 -7.023 1.00 83.12 74 LEU A O 1
ATOM 634 N N . GLU A 1 75 ? -7.045 7.406 -9.168 1.00 83.12 75 GLU A N 1
ATOM 635 C CA . GLU A 1 75 ? -7.987 8.517 -8.990 1.00 83.12 75 GLU A CA 1
ATOM 636 C C . GLU A 1 75 ? -9.376 8.102 -8.438 1.00 83.12 75 GLU A C 1
ATOM 638 O O . GLU A 1 75 ? -9.843 8.704 -7.452 1.00 83.12 75 GLU A O 1
ATOM 643 N N . PRO A 1 76 ? -10.046 7.067 -8.985 1.00 82.06 76 PRO A N 1
ATOM 644 C CA . PRO A 1 76 ? -11.275 6.538 -8.406 1.00 82.06 76 PRO A CA 1
ATOM 645 C C . PRO A 1 76 ? -10.998 5.635 -7.204 1.00 82.06 76 PRO A C 1
ATOM 647 O O . PRO A 1 76 ? -11.882 5.482 -6.357 1.00 82.06 76 PRO A O 1
ATOM 650 N N . SER A 1 77 ? -9.782 5.094 -7.088 1.00 75.88 77 SER A N 1
ATOM 651 C CA . SER A 1 77 ? -9.428 4.175 -6.017 1.00 75.88 77 SER A CA 1
ATOM 652 C C . SER A 1 77 ? -9.578 4.802 -4.637 1.00 75.88 77 SER A C 1
ATOM 654 O O . SER A 1 77 ? -9.561 6.021 -4.418 1.00 75.88 77 SER A O 1
ATOM 656 N N . VAL A 1 78 ? -9.763 3.907 -3.687 1.00 74.88 78 VAL A N 1
ATOM 657 C CA . VAL A 1 78 ? -9.745 4.174 -2.262 1.00 74.88 78 VAL A CA 1
ATOM 658 C C . VAL A 1 78 ? -8.800 3.171 -1.634 1.00 74.88 78 VAL A C 1
ATOM 660 O O . VAL A 1 78 ? -8.472 2.141 -2.225 1.00 74.88 78 VAL A O 1
ATOM 663 N N . CYS A 1 79 ? -8.353 3.470 -0.428 1.00 71.75 79 CYS A N 1
ATOM 664 C CA . CYS A 1 79 ? -7.580 2.524 0.345 1.00 71.75 79 CYS A CA 1
ATOM 665 C C . CYS A 1 79 ? -8.415 1.249 0.536 1.00 71.75 79 CYS A C 1
ATOM 667 O O . CYS A 1 79 ? -9.455 1.301 1.190 1.00 71.75 79 CYS A O 1
ATOM 669 N N . ALA A 1 80 ? -7.972 0.118 -0.028 1.00 63.22 80 ALA A N 1
ATOM 670 C CA . ALA A 1 80 ? -8.690 -1.160 0.068 1.00 63.22 80 ALA A CA 1
ATOM 671 C C . ALA A 1 80 ? -9.002 -1.523 1.530 1.00 63.22 80 ALA A C 1
ATOM 673 O O . ALA A 1 80 ? -10.056 -2.055 1.844 1.00 63.22 80 ALA A O 1
ATOM 674 N N . ILE A 1 81 ? -8.093 -1.126 2.414 1.00 59.47 81 ILE A N 1
ATOM 675 C CA . ILE A 1 81 ? -8.105 -1.283 3.863 1.00 59.47 81 ILE A CA 1
ATOM 676 C C . ILE A 1 81 ? -9.199 -0.464 4.577 1.00 59.47 81 ILE A C 1
ATOM 678 O O . ILE A 1 81 ? -9.801 -0.944 5.538 1.00 59.47 81 ILE A O 1
ATOM 682 N N . CYS A 1 82 ? -9.436 0.793 4.186 1.00 64.00 82 CYS A N 1
ATOM 683 C CA . CYS A 1 82 ? -10.299 1.694 4.963 1.00 64.00 82 CYS A CA 1
ATOM 684 C C . CYS A 1 82 ? -11.484 2.297 4.220 1.00 64.00 82 CYS A C 1
ATOM 686 O O . CYS A 1 82 ? -12.378 2.855 4.865 1.00 64.00 82 CYS A O 1
ATOM 688 N N . GLY A 1 83 ? -11.487 2.187 2.895 1.00 67.56 83 GLY A N 1
ATOM 689 C CA . GLY A 1 83 ? -12.439 2.843 2.007 1.00 67.56 83 GLY A CA 1
ATOM 690 C C . GLY A 1 83 ? -12.237 4.355 1.886 1.00 67.56 83 GLY A C 1
ATOM 691 O O . GLY A 1 83 ? -12.919 4.988 1.086 1.00 67.56 83 GLY A O 1
ATOM 692 N N . ASP A 1 84 ? -11.301 4.946 2.637 1.00 74.44 84 ASP A N 1
ATOM 693 C CA . ASP A 1 84 ? -11.037 6.381 2.569 1.00 74.44 84 ASP A CA 1
ATOM 694 C C . ASP A 1 84 ? -10.195 6.707 1.326 1.00 74.44 84 ASP A C 1
ATOM 696 O O . ASP A 1 84 ? -9.397 5.895 0.835 1.00 74.44 84 ASP A O 1
ATOM 700 N N . LYS A 1 85 ? -10.353 7.932 0.821 1.00 82.00 85 LYS A N 1
ATOM 701 C CA . LYS A 1 85 ? -9.517 8.449 -0.263 1.00 82.00 85 LYS A CA 1
ATOM 702 C C . LYS A 1 85 ? -8.063 8.563 0.192 1.00 82.00 85 LYS A C 1
ATOM 704 O O . LYS A 1 85 ? -7.779 8.884 1.344 1.00 82.00 85 LYS A O 1
ATOM 709 N N . PHE A 1 86 ? -7.142 8.322 -0.737 1.00 81.81 86 PHE A N 1
ATOM 710 C CA . PHE A 1 86 ? -5.724 8.523 -0.476 1.00 81.81 86 PHE A CA 1
ATOM 711 C C . PHE A 1 86 ? -5.424 10.008 -0.256 1.00 81.81 86 PHE A C 1
ATOM 713 O O . PHE A 1 86 ? -5.940 10.883 -0.957 1.00 81.81 86 PHE A O 1
ATOM 720 N N . ILE A 1 87 ? -4.562 10.272 0.716 1.00 81.12 87 ILE A N 1
ATOM 721 C CA . ILE A 1 87 ? -4.097 11.603 1.122 1.00 81.12 87 ILE A CA 1
ATOM 722 C C . ILE A 1 87 ? -2.573 11.573 1.209 1.00 81.12 87 ILE A C 1
ATOM 724 O O . ILE A 1 87 ? -1.972 10.499 1.195 1.00 81.12 87 ILE A O 1
ATOM 728 N N . VAL A 1 88 ? -1.911 12.726 1.265 1.00 78.81 88 VAL A N 1
ATOM 729 C CA . VAL A 1 88 ? -0.435 12.785 1.230 1.00 78.81 88 VAL A CA 1
ATOM 730 C C . VAL A 1 88 ? 0.211 11.952 2.347 1.00 78.81 88 VAL A C 1
ATOM 732 O O . VAL A 1 88 ? 1.267 11.359 2.124 1.00 78.81 88 VAL A O 1
ATOM 735 N N . ASN A 1 89 ? -0.431 11.840 3.509 1.00 73.56 89 ASN A N 1
ATOM 736 C CA . ASN A 1 89 ? 0.048 11.029 4.633 1.00 73.56 89 ASN A CA 1
ATOM 737 C C . ASN A 1 89 ? -0.383 9.550 4.565 1.00 73.56 89 ASN A C 1
ATOM 739 O O . ASN A 1 89 ? 0.156 8.716 5.286 1.00 73.56 89 ASN A O 1
ATOM 743 N N . ASN A 1 90 ? -1.323 9.214 3.680 1.00 70.12 90 ASN A N 1
ATOM 744 C CA . ASN A 1 90 ? -1.822 7.863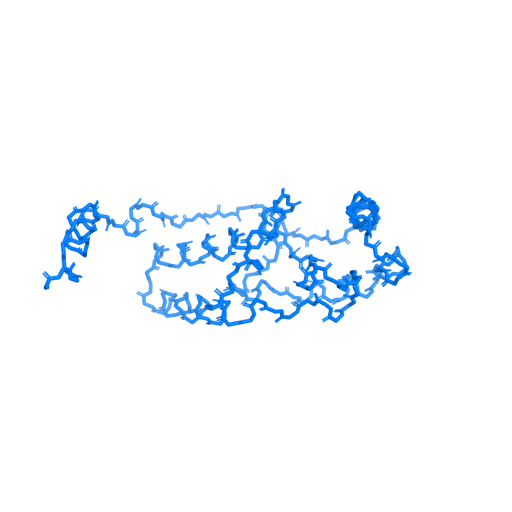 3.429 1.00 70.12 90 ASN A CA 1
ATOM 745 C C . ASN A 1 90 ? -1.813 7.607 1.917 1.00 70.12 90 ASN A C 1
ATOM 747 O O . ASN A 1 90 ? -2.863 7.615 1.265 1.00 70.12 90 ASN A O 1
ATOM 751 N N . LYS A 1 91 ? -0.608 7.486 1.353 1.00 77.62 91 LYS A N 1
ATOM 752 C CA . LYS A 1 91 ? -0.400 7.272 -0.084 1.00 77.62 91 LYS A CA 1
ATOM 753 C C . LYS A 1 91 ? -0.794 5.842 -0.480 1.00 77.62 91 LYS A C 1
ATOM 755 O O . LYS A 1 91 ? -0.680 4.940 0.350 1.00 77.62 91 LYS A O 1
ATOM 760 N N . PRO A 1 92 ? -1.237 5.612 -1.727 1.00 74.56 92 PRO A N 1
ATOM 761 C CA . PRO A 1 92 ? -1.450 4.261 -2.227 1.00 74.56 92 PRO A CA 1
ATOM 762 C C . PRO A 1 92 ? -0.127 3.497 -2.299 1.00 74.56 92 PRO A C 1
ATOM 764 O O . PRO A 1 92 ? 0.881 4.032 -2.762 1.00 74.56 92 PRO A O 1
ATOM 767 N N . THR A 1 93 ? -0.142 2.234 -1.884 1.00 72.88 93 THR A N 1
ATOM 768 C CA . THR A 1 93 ? 1.005 1.343 -2.058 1.00 72.88 93 THR A CA 1
ATOM 769 C C . THR A 1 93 ? 1.070 0.878 -3.506 1.00 72.88 93 THR A C 1
ATOM 771 O O . THR A 1 93 ? 0.107 0.329 -4.032 1.00 72.88 93 THR A O 1
ATOM 774 N N . LEU A 1 94 ? 2.221 1.091 -4.140 1.00 74.31 94 LEU A N 1
ATOM 775 C CA . LEU A 1 94 ? 2.529 0.613 -5.493 1.00 74.31 94 LEU A CA 1
ATOM 776 C C . LEU A 1 94 ? 3.660 -0.426 -5.476 1.00 74.31 94 LEU A C 1
ATOM 778 O O . LEU A 1 94 ? 4.273 -0.718 -6.496 1.00 74.31 94 LEU A O 1
ATOM 782 N N . ASP A 1 95 ? 3.986 -0.968 -4.306 1.00 69.50 95 ASP A N 1
ATOM 783 C CA . ASP A 1 95 ? 5.064 -1.939 -4.158 1.00 69.50 95 ASP A CA 1
ATOM 784 C C . ASP A 1 95 ? 4.603 -3.346 -4.554 1.00 69.50 95 ASP A C 1
ATOM 786 O O . ASP A 1 95 ? 3.431 -3.707 -4.424 1.00 69.50 95 ASP A O 1
ATOM 790 N N . ARG A 1 96 ? 5.541 -4.134 -5.086 1.00 73.44 96 ARG A N 1
ATOM 791 C CA . ARG A 1 96 ? 5.301 -5.520 -5.495 1.00 73.44 96 ARG A CA 1
ATOM 792 C C . ARG A 1 96 ? 5.021 -6.425 -4.298 1.00 73.44 96 ARG A C 1
ATOM 794 O O . ARG A 1 96 ? 5.491 -6.172 -3.192 1.00 73.44 96 ARG A O 1
ATOM 801 N N . ILE A 1 97 ? 4.365 -7.543 -4.556 1.00 70.38 97 ILE A N 1
ATOM 802 C CA . ILE A 1 97 ? 4.168 -8.619 -3.587 1.00 70.38 97 ILE A CA 1
ATOM 803 C C . ILE A 1 97 ? 5.199 -9.714 -3.705 1.00 70.38 97 ILE A C 1
ATOM 805 O O . ILE A 1 97 ? 5.703 -10.182 -2.688 1.00 70.38 97 ILE A O 1
ATOM 809 N N . ASN A 1 98 ? 5.497 -10.157 -4.923 1.00 74.12 98 ASN A N 1
ATOM 810 C CA . ASN A 1 98 ? 6.458 -11.219 -5.127 1.00 74.12 98 ASN A CA 1
ATOM 811 C C . ASN A 1 98 ? 7.805 -10.595 -5.461 1.00 74.12 98 ASN A C 1
ATOM 813 O O . ASN A 1 98 ? 8.011 -10.093 -6.565 1.00 74.12 98 ASN A O 1
ATOM 817 N N . ASN A 1 99 ? 8.729 -10.667 -4.505 1.00 76.75 99 ASN A N 1
ATOM 818 C CA . ASN A 1 99 ? 10.090 -10.158 -4.647 1.00 76.75 99 ASN A CA 1
ATOM 819 C C . ASN A 1 99 ? 10.908 -10.855 -5.740 1.00 76.75 99 ASN A C 1
ATOM 821 O O . ASN A 1 99 ? 11.916 -10.291 -6.161 1.00 76.75 99 ASN A O 1
ATOM 825 N N . ASN A 1 100 ? 10.482 -12.036 -6.198 1.00 80.00 100 ASN A N 1
ATOM 826 C CA . ASN A 1 100 ? 11.115 -12.763 -7.299 1.00 80.00 100 ASN A CA 1
ATOM 827 C C . ASN A 1 100 ? 10.593 -12.327 -8.674 1.00 80.00 100 ASN A C 1
ATOM 829 O O . ASN A 1 100 ? 11.148 -12.734 -9.690 1.00 80.00 100 ASN A O 1
ATOM 833 N N . MET A 1 101 ? 9.526 -11.525 -8.717 1.00 81.88 101 MET A N 1
ATOM 834 C CA . MET A 1 101 ? 8.964 -10.980 -9.947 1.00 81.88 101 MET A CA 1
ATOM 835 C C . MET A 1 101 ? 9.301 -9.483 -10.080 1.00 81.88 101 MET A C 1
ATOM 837 O O . MET A 1 101 ? 9.394 -8.775 -9.066 1.00 81.88 101 MET A O 1
ATOM 841 N N . PRO A 1 102 ? 9.455 -8.974 -11.316 1.00 84.06 102 PRO A N 1
ATOM 842 C CA . PRO A 1 102 ? 9.594 -7.542 -11.570 1.00 84.06 102 PRO A CA 1
ATOM 843 C C . PRO A 1 102 ? 8.388 -6.750 -11.037 1.00 84.06 102 PRO A C 1
ATOM 845 O O . PRO A 1 102 ? 7.323 -7.308 -10.747 1.00 84.06 102 PRO A O 1
ATOM 848 N N . HIS A 1 103 ? 8.533 -5.432 -10.923 1.00 84.06 103 HIS A N 1
ATOM 849 C CA . HIS A 1 103 ? 7.427 -4.518 -10.632 1.00 84.06 103 HIS A CA 1
ATOM 850 C C . HIS A 1 103 ? 6.500 -4.407 -11.851 1.00 84.06 103 HIS A C 1
ATOM 852 O O . HIS A 1 103 ? 6.544 -3.417 -12.577 1.00 84.06 103 HIS A O 1
ATOM 858 N N . THR A 1 104 ? 5.695 -5.439 -12.097 1.00 85.00 104 THR A N 1
ATOM 859 C CA . THR A 1 104 ? 4.660 -5.477 -13.137 1.00 85.00 104 THR A CA 1
ATOM 860 C C . THR A 1 104 ? 3.297 -5.083 -12.563 1.00 85.00 104 THR A C 1
ATOM 862 O O . THR A 1 104 ? 3.089 -5.129 -11.353 1.00 85.00 104 THR A O 1
ATOM 865 N N . LYS A 1 105 ? 2.338 -4.750 -13.437 1.00 80.44 105 LYS A N 1
ATOM 866 C CA . LYS A 1 105 ? 0.962 -4.374 -13.053 1.00 80.44 105 LYS A CA 1
ATOM 867 C C . LYS A 1 105 ? 0.228 -5.461 -12.251 1.00 80.44 105 LYS A C 1
ATOM 869 O O . LYS A 1 105 ? -0.621 -5.121 -11.436 1.00 80.44 105 LYS A O 1
ATOM 874 N N . ASP A 1 106 ? 0.580 -6.731 -12.446 1.00 73.50 106 ASP A N 1
ATOM 875 C CA . ASP A 1 106 ? -0.119 -7.879 -11.847 1.00 73.50 106 ASP A CA 1
ATOM 876 C C . ASP A 1 106 ? 0.524 -8.362 -10.535 1.00 73.50 106 ASP A C 1
ATOM 878 O O . ASP A 1 106 ? -0.061 -9.140 -9.785 1.00 73.50 106 ASP A O 1
ATOM 882 N N . ASN A 1 107 ? 1.730 -7.891 -10.206 1.00 71.19 107 ASN A N 1
ATOM 883 C CA . ASN A 1 107 ? 2.488 -8.346 -9.039 1.00 71.19 107 ASN A CA 1
ATOM 884 C C . ASN A 1 107 ? 2.034 -7.655 -7.729 1.00 71.19 107 ASN A C 1
ATOM 886 O O . ASN A 1 107 ? 2.855 -7.382 -6.855 1.00 71.19 107 ASN A O 1
ATOM 890 N N . HIS A 1 108 ? 0.737 -7.345 -7.590 1.00 64.31 108 HIS A N 1
ATOM 891 C CA . HIS A 1 108 ? 0.171 -6.496 -6.529 1.00 64.31 108 HIS A CA 1
ATOM 892 C C . HIS A 1 108 ? -0.969 -7.142 -5.676 1.00 64.31 108 HIS A C 1
ATOM 894 O O . HIS A 1 108 ? -1.604 -6.435 -4.898 1.00 64.31 108 HIS A O 1
ATOM 900 N N . GLU A 1 109 ? -1.134 -8.484 -5.642 1.00 57.62 109 GLU A N 1
ATOM 901 C CA . GLU A 1 109 ? -2.257 -9.153 -4.924 1.00 57.62 109 GLU A CA 1
ATOM 902 C C . GLU A 1 109 ? -1.989 -10.070 -3.684 1.00 57.62 109 GLU A C 1
ATOM 904 O O . GLU A 1 109 ? -2.925 -10.629 -3.116 1.00 57.62 109 GLU A O 1
ATOM 909 N N . GLY A 1 110 ? -0.766 -10.274 -3.186 1.00 53.38 110 GLY A N 1
ATOM 910 C CA . GLY A 1 110 ? -0.481 -11.321 -2.164 1.00 53.38 110 GLY A CA 1
ATOM 911 C C . GLY A 1 110 ? -0.789 -11.022 -0.687 1.00 53.38 110 GLY A C 1
ATOM 912 O O . GLY A 1 110 ? -0.804 -11.945 0.121 1.00 53.38 110 GLY A O 1
ATOM 913 N N . PHE A 1 111 ? -1.089 -9.778 -0.305 1.00 57.22 111 PHE A N 1
ATOM 914 C CA . PHE A 1 111 ? -1.476 -9.435 1.081 1.00 57.22 111 PHE A CA 1
ATOM 915 C C . PHE A 1 111 ? -2.983 -9.612 1.366 1.00 57.22 111 PHE A C 1
ATOM 917 O O . PHE A 1 111 ? -3.480 -9.272 2.444 1.00 57.22 111 PHE A O 1
ATOM 924 N N . ASN A 1 112 ? -3.721 -10.165 0.401 1.00 61.62 112 ASN A N 1
ATOM 925 C CA . ASN A 1 112 ? -5.177 -10.252 0.417 1.00 61.62 112 ASN A CA 1
ATOM 926 C C . ASN A 1 112 ? -5.782 -10.885 1.689 1.00 61.62 112 ASN A C 1
ATOM 928 O O . ASN A 1 112 ? -6.787 -10.353 2.158 1.00 61.62 112 ASN A O 1
ATOM 932 N N . PRO A 1 113 ? -5.238 -11.965 2.290 1.00 64.44 113 PRO A N 1
ATOM 933 C CA . PRO A 1 113 ? -5.837 -12.559 3.491 1.00 64.44 113 PRO A CA 1
ATOM 934 C C . PRO A 1 113 ? -5.762 -11.654 4.730 1.00 64.44 113 PRO A C 1
ATOM 936 O O . PRO A 1 113 ? -6.784 -11.415 5.372 1.00 64.44 113 PRO A O 1
ATOM 939 N N . PHE A 1 114 ? -4.581 -11.098 5.023 1.00 65.12 114 PHE A N 1
ATOM 940 C CA . PHE A 1 114 ? -4.361 -10.184 6.152 1.00 65.12 114 PHE A CA 1
ATOM 941 C C . PHE A 1 114 ? -5.246 -8.937 6.035 1.00 65.12 114 PHE A C 1
ATOM 943 O O . PHE A 1 114 ? -5.897 -8.518 6.993 1.00 65.12 114 PHE A O 1
ATOM 950 N N . VAL A 1 115 ? -5.332 -8.380 4.826 1.00 67.88 115 VAL A N 1
ATOM 951 C CA . VAL A 1 115 ? -6.183 -7.222 4.554 1.00 67.88 115 VAL A CA 1
ATOM 952 C C . VAL A 1 115 ? -7.659 -7.538 4.699 1.00 67.88 115 VAL A C 1
ATOM 954 O O . VAL A 1 115 ? -8.366 -6.775 5.351 1.00 67.88 115 VAL A O 1
ATOM 957 N N . LYS A 1 116 ? -8.135 -8.667 4.165 1.00 73.12 116 LYS A N 1
ATOM 958 C CA . LYS A 1 116 ? -9.540 -9.075 4.316 1.00 73.12 116 LYS A CA 1
ATOM 959 C C . LYS A 1 116 ? -9.943 -9.184 5.787 1.00 73.12 116 LYS A C 1
ATOM 961 O O . LYS A 1 116 ? -11.021 -8.717 6.152 1.00 73.12 116 LYS A O 1
ATOM 966 N N . GLU A 1 117 ? -9.076 -9.742 6.630 1.00 79.62 117 GLU A N 1
ATOM 967 C CA . GLU A 1 117 ? -9.341 -9.878 8.064 1.00 79.62 117 GLU A CA 1
ATOM 968 C C . GLU A 1 117 ? -9.468 -8.514 8.763 1.00 79.62 117 GLU A C 1
ATOM 970 O O . GLU A 1 117 ? -10.469 -8.239 9.433 1.00 79.62 117 GLU A O 1
ATOM 975 N N . PHE A 1 118 ? -8.472 -7.640 8.602 1.00 78.31 118 PHE A N 1
ATOM 976 C CA . PHE A 1 118 ? -8.456 -6.352 9.299 1.00 78.31 118 PHE A CA 1
ATOM 977 C C . PHE A 1 118 ? -9.449 -5.335 8.717 1.00 78.31 118 PHE A C 1
ATOM 979 O O . PHE A 1 118 ? -9.969 -4.510 9.475 1.00 78.31 118 PHE A O 1
ATOM 986 N N . ILE A 1 119 ? -9.797 -5.428 7.427 1.00 81.50 119 ILE A N 1
ATOM 987 C CA . ILE A 1 119 ? -10.941 -4.706 6.845 1.00 81.50 119 ILE A CA 1
ATOM 988 C C . ILE A 1 119 ? -12.227 -5.120 7.551 1.00 81.50 119 ILE A C 1
ATOM 990 O O . ILE A 1 119 ? -12.974 -4.253 7.998 1.00 81.50 119 ILE A O 1
ATOM 994 N N . GLY A 1 120 ? -12.487 -6.428 7.666 1.00 82.44 120 GLY A N 1
ATOM 995 C CA . GLY A 1 120 ? -13.709 -6.937 8.291 1.00 82.44 120 GLY A CA 1
ATOM 996 C C . GLY A 1 120 ? -13.863 -6.423 9.721 1.00 82.44 120 GLY A C 1
ATOM 997 O O . GLY A 1 120 ? -14.894 -5.846 10.069 1.00 82.44 120 GLY A O 1
ATOM 998 N N . LYS A 1 121 ? -12.789 -6.522 10.516 1.00 87.69 121 LYS A N 1
ATOM 999 C CA . LYS A 1 121 ? -12.734 -5.980 11.886 1.00 87.69 121 LYS A CA 1
ATOM 1000 C C . LYS A 1 121 ? -12.985 -4.472 11.928 1.00 87.69 121 LYS A C 1
ATOM 1002 O O . LYS A 1 121 ? -13.710 -3.992 12.796 1.00 87.69 121 LYS A O 1
ATOM 1007 N N . ARG A 1 122 ? -12.432 -3.716 10.977 1.00 85.44 122 ARG A N 1
ATOM 1008 C CA . ARG A 1 122 ? -12.628 -2.264 10.914 1.00 85.44 122 ARG A CA 1
ATOM 1009 C C . ARG A 1 122 ? -14.047 -1.867 10.514 1.00 85.44 122 ARG A C 1
ATOM 1011 O O . ARG A 1 122 ? -14.575 -0.910 11.075 1.00 85.44 122 ARG A O 1
ATOM 1018 N N . ILE A 1 123 ? -14.655 -2.555 9.547 1.00 82.94 123 ILE A N 1
ATOM 1019 C CA . ILE A 1 123 ? -16.052 -2.318 9.151 1.00 82.94 123 ILE A CA 1
ATOM 1020 C C . ILE A 1 123 ? -16.960 -2.540 10.360 1.00 82.94 123 ILE A C 1
ATOM 1022 O O . ILE A 1 123 ? -17.786 -1.681 10.662 1.00 82.94 123 ILE A O 1
ATOM 1026 N N . GLN A 1 124 ? -16.740 -3.631 11.095 1.00 87.62 124 GLN A N 1
ATOM 1027 C CA . GLN A 1 124 ? -17.475 -3.914 12.322 1.00 87.62 124 GLN A CA 1
ATOM 1028 C C . GLN A 1 124 ? -17.286 -2.798 13.362 1.00 87.62 124 GLN A C 1
ATOM 1030 O O . GLN A 1 124 ? -18.267 -2.270 13.876 1.00 87.62 124 GLN A O 1
ATOM 1035 N N . ALA A 1 125 ? -16.049 -2.337 13.578 1.00 88.25 125 ALA A N 1
ATOM 1036 C CA . ALA A 1 125 ? -15.763 -1.216 14.475 1.00 88.25 125 ALA A CA 1
ATOM 1037 C C . ALA A 1 125 ? -16.469 0.091 14.061 1.00 88.25 125 ALA A C 1
ATOM 1039 O O . ALA A 1 125 ? -16.940 0.832 14.923 1.00 88.25 125 ALA A O 1
ATOM 1040 N N . LYS A 1 126 ? -16.581 0.373 12.751 1.00 85.75 126 LYS A N 1
ATOM 1041 C CA . LYS A 1 126 ? -17.343 1.525 12.231 1.00 85.75 126 LYS A CA 1
ATOM 1042 C C . LYS A 1 126 ? -18.835 1.399 12.556 1.00 85.75 126 LYS A C 1
ATOM 1044 O O . LYS A 1 126 ? -19.429 2.387 12.979 1.00 85.75 126 LYS A O 1
ATOM 1049 N N . ILE A 1 127 ? -19.417 0.210 12.375 1.00 86.81 127 ILE A N 1
ATOM 1050 C CA . ILE A 1 127 ? -20.830 -0.077 12.680 1.00 86.81 127 ILE A CA 1
ATOM 1051 C C . ILE A 1 127 ? -21.102 0.071 14.184 1.00 86.81 127 ILE A C 1
ATOM 1053 O O . ILE A 1 127 ? -22.106 0.657 14.575 1.00 86.81 127 ILE A O 1
ATOM 1057 N N . GLU A 1 128 ? -20.184 -0.407 15.021 1.00 92.00 128 GLU A N 1
ATOM 1058 C CA . GLU A 1 128 ? -20.287 -0.361 16.486 1.00 92.00 128 GLU A CA 1
ATOM 1059 C C . GLU A 1 128 ? -19.921 1.006 17.090 1.00 92.00 128 GLU A C 1
ATOM 1061 O O . GLU A 1 128 ? -20.069 1.212 18.292 1.00 92.00 128 GLU A O 1
ATOM 1066 N N . GLY A 1 129 ? -19.414 1.946 16.286 1.00 88.69 129 GLY A N 1
ATOM 1067 C CA . GLY A 1 129 ? -18.938 3.246 16.767 1.00 88.69 129 GLY A CA 1
ATOM 1068 C C . GLY A 1 129 ? -17.636 3.185 17.580 1.00 88.69 129 GLY A C 1
ATOM 1069 O O . GLY A 1 129 ? -17.277 4.169 18.228 1.00 88.69 129 GLY A O 1
ATOM 1070 N N . ASN A 1 130 ? -16.901 2.070 17.537 1.00 89.69 130 ASN A N 1
ATOM 1071 C CA . ASN A 1 130 ? -15.648 1.871 18.265 1.00 89.69 130 ASN A CA 1
ATOM 1072 C C . ASN A 1 130 ? -14.474 2.552 17.539 1.00 89.69 130 ASN A C 1
ATOM 1074 O O . ASN A 1 130 ? -13.792 1.957 16.699 1.00 89.69 130 ASN A O 1
ATOM 1078 N N . LYS A 1 131 ? -14.246 3.829 17.856 1.00 87.50 131 LYS A N 1
ATOM 1079 C CA . LYS A 1 131 ? -13.245 4.669 17.181 1.00 87.50 131 LYS A CA 1
ATOM 1080 C C . LYS A 1 131 ? -11.804 4.230 17.419 1.00 87.50 131 LYS A C 1
ATOM 1082 O O . LYS A 1 131 ? -10.992 4.332 16.501 1.00 87.50 131 LYS A O 1
ATOM 1087 N N . GLY A 1 132 ? -11.510 3.693 18.596 1.00 88.81 132 GLY A N 1
ATOM 1088 C CA . GLY A 1 132 ? -10.213 3.131 18.944 1.00 88.81 132 GLY A CA 1
ATOM 1089 C C . GLY A 1 132 ? -9.869 1.907 18.112 1.00 88.81 132 GLY A C 1
ATOM 1090 O O . GLY A 1 132 ? -8.799 1.843 17.510 1.00 88.81 132 GLY A O 1
ATOM 1091 N N . LEU A 1 133 ?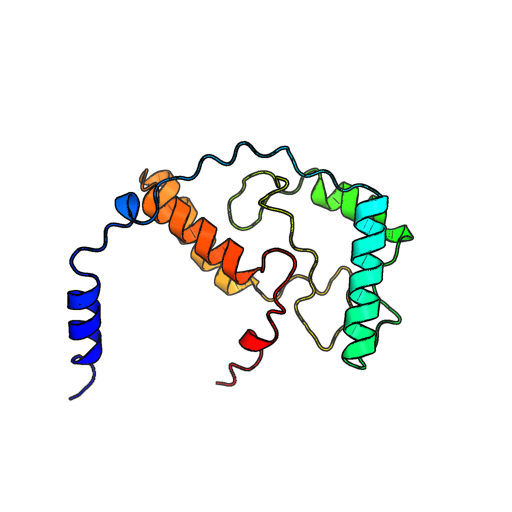 -10.802 0.958 17.999 1.00 88.81 133 LEU A N 1
ATOM 1092 C CA . LEU A 1 133 ? -10.615 -0.224 17.158 1.00 88.81 133 LEU A CA 1
ATOM 1093 C C . LEU A 1 133 ? -10.564 0.143 15.670 1.00 88.81 133 LEU A C 1
ATOM 1095 O O . LEU A 1 133 ? -9.739 -0.397 14.932 1.00 88.81 133 LEU A O 1
ATOM 1099 N N . GLU A 1 134 ? -11.387 1.103 15.234 1.00 87.31 134 GLU A N 1
ATOM 1100 C CA . GLU A 1 134 ? -11.331 1.635 13.871 1.00 87.31 134 GLU A CA 1
ATOM 1101 C C . GLU A 1 134 ? -9.918 2.151 13.537 1.00 87.31 134 GLU A C 1
ATOM 1103 O O . GLU A 1 134 ? -9.341 1.792 12.500 1.00 87.31 134 GLU A O 1
ATOM 1108 N N . GLN A 1 135 ? -9.356 2.969 14.430 1.00 84.06 135 GLN A N 1
ATOM 1109 C CA . GLN A 1 135 ? -8.034 3.569 14.286 1.00 84.06 135 GLN A CA 1
ATOM 1110 C C . GLN A 1 135 ? -6.907 2.539 14.431 1.00 84.06 135 GLN A C 1
ATOM 1112 O O . GLN A 1 135 ? -5.946 2.575 13.663 1.00 84.06 135 GLN A O 1
ATOM 1117 N N . PHE A 1 136 ? -7.026 1.593 15.360 1.00 86.56 136 PHE A N 1
ATOM 1118 C CA . PHE A 1 136 ? -6.079 0.493 15.520 1.00 86.56 136 PHE A CA 1
ATOM 1119 C C . PHE A 1 136 ? -5.977 -0.322 14.231 1.00 86.56 136 PHE A C 1
ATOM 1121 O O . PHE A 1 136 ? -4.891 -0.449 13.670 1.00 86.56 136 PHE A O 1
ATOM 1128 N N . CYS A 1 137 ? -7.111 -0.781 13.691 1.00 84.50 137 CYS A N 1
ATOM 1129 C CA . CYS A 1 137 ? -7.137 -1.521 12.435 1.00 84.50 137 CYS A CA 1
ATOM 1130 C C . CYS A 1 137 ? -6.527 -0.699 11.287 1.00 84.50 137 CYS A C 1
ATOM 1132 O O . CYS A 1 137 ? -5.759 -1.247 10.496 1.00 84.50 137 CYS A O 1
ATOM 1134 N N . LYS A 1 138 ? -6.801 0.617 11.217 1.00 78.31 138 LYS A N 1
ATOM 1135 C CA . LYS A 1 138 ? -6.158 1.535 10.255 1.00 78.31 138 LYS A CA 1
ATOM 1136 C C . LYS A 1 138 ? -4.637 1.502 10.362 1.00 78.31 138 LYS A C 1
ATOM 1138 O O . LYS A 1 138 ? -3.968 1.330 9.350 1.00 78.31 138 LYS A O 1
ATOM 1143 N N . ILE A 1 139 ? -4.105 1.693 11.567 1.00 76.19 139 ILE A N 1
ATOM 1144 C CA . ILE A 1 139 ? -2.664 1.775 11.809 1.00 76.19 139 ILE A CA 1
ATOM 1145 C C . ILE A 1 139 ? -2.009 0.430 11.527 1.00 76.19 139 ILE A C 1
ATOM 1147 O O . ILE A 1 139 ? -1.043 0.396 10.779 1.00 76.19 139 ILE A O 1
ATOM 1151 N N . THR A 1 140 ? -2.552 -0.673 12.045 1.00 77.50 140 THR A N 1
ATOM 1152 C CA . THR A 1 140 ? -2.020 -2.023 11.811 1.00 77.50 140 THR A CA 1
ATOM 1153 C C . THR A 1 140 ? -1.917 -2.332 10.323 1.00 77.50 140 THR A C 1
ATOM 1155 O O . THR A 1 140 ? -0.888 -2.821 9.857 1.00 77.50 140 THR A O 1
ATOM 1158 N N . MET A 1 141 ? -2.950 -1.975 9.561 1.00 76.06 141 MET A N 1
ATOM 1159 C CA . MET A 1 141 ? -2.930 -2.122 8.116 1.00 76.06 141 MET A CA 1
ATOM 1160 C C . MET A 1 141 ? -1.914 -1.165 7.467 1.00 76.06 141 MET A C 1
ATOM 1162 O O . MET A 1 141 ? -1.025 -1.634 6.769 1.00 76.06 141 MET A O 1
ATOM 1166 N N . ASN A 1 142 ? -1.911 0.135 7.760 1.00 67.12 142 ASN A N 1
ATOM 1167 C CA . ASN A 1 142 ? -0.923 1.069 7.194 1.00 67.12 142 ASN A CA 1
ATOM 1168 C C . ASN A 1 142 ? 0.538 0.691 7.523 1.00 67.12 142 ASN A C 1
ATOM 1170 O O . ASN A 1 142 ? 1.424 0.838 6.683 1.00 67.12 142 ASN A O 1
ATOM 1174 N N . SER A 1 143 ? 0.796 0.164 8.721 1.00 63.19 143 SER A N 1
ATOM 1175 C CA . SER A 1 143 ? 2.107 -0.336 9.143 1.00 63.19 143 SER A CA 1
ATOM 1176 C C . SER A 1 143 ? 2.527 -1.594 8.384 1.00 63.19 143 SER A C 1
ATOM 1178 O O . SER A 1 143 ? 3.711 -1.745 8.094 1.00 63.19 143 SER A O 1
ATOM 1180 N N . SER A 1 144 ? 1.583 -2.471 8.027 1.00 57.44 144 SER A N 1
ATOM 1181 C CA . SER A 1 144 ? 1.875 -3.669 7.223 1.00 57.44 144 SER A CA 1
ATOM 1182 C C . SER A 1 144 ? 2.276 -3.346 5.781 1.00 57.44 144 SER A C 1
ATOM 1184 O O . SER A 1 144 ? 2.996 -4.123 5.163 1.00 57.44 144 SER A O 1
ATOM 1186 N N . TYR A 1 145 ? 1.864 -2.180 5.275 1.00 55.31 145 TYR A N 1
ATOM 1187 C CA . TYR A 1 145 ? 2.126 -1.747 3.903 1.00 55.31 145 TYR A CA 1
ATOM 1188 C C . TYR A 1 145 ? 3.307 -0.792 3.748 1.00 55.31 145 TYR A C 1
ATOM 1190 O O . TYR A 1 145 ? 3.670 -0.479 2.619 1.00 55.31 145 TYR A O 1
ATOM 1198 N N . GLY A 1 146 ? 3.930 -0.376 4.854 1.00 48.19 146 GLY A N 1
ATOM 1199 C CA . GLY A 1 146 ? 5.082 0.514 4.846 1.00 48.19 146 GLY A CA 1
ATOM 1200 C C . GLY A 1 146 ? 4.737 1.918 4.340 1.00 48.19 146 GLY A C 1
ATOM 1201 O O . GLY A 1 146 ? 4.319 2.141 3.211 1.00 48.19 146 GLY A O 1
ATOM 1202 N N . SER A 1 147 ? 4.989 2.920 5.172 1.00 38.88 147 SER A N 1
ATOM 1203 C CA . SER A 1 147 ? 5.121 4.310 4.733 1.00 38.88 147 SER A CA 1
ATOM 1204 C C . SER A 1 147 ? 6.284 4.415 3.730 1.00 38.88 147 SER A C 1
ATOM 1206 O O . SER A 1 147 ? 7.410 4.620 4.167 1.00 38.88 147 SER A O 1
ATOM 1208 N N . ASP A 1 148 ? 6.043 4.209 2.430 1.00 45.72 148 ASP A N 1
ATOM 1209 C CA . ASP A 1 148 ? 6.951 4.426 1.278 1.00 45.72 148 ASP A CA 1
ATOM 1210 C C . ASP A 1 148 ? 8.432 3.957 1.433 1.00 45.72 148 ASP A C 1
ATOM 1212 O O . ASP A 1 148 ? 9.281 4.358 0.640 1.00 45.72 148 ASP A O 1
ATOM 1216 N N . GLY A 1 149 ? 8.795 3.140 2.438 1.00 41.25 149 GLY A N 1
ATOM 1217 C CA . GLY A 1 149 ? 10.185 3.168 2.920 1.00 41.25 149 GLY A CA 1
ATOM 1218 C C . GLY A 1 149 ? 10.689 2.090 3.881 1.00 41.25 149 GLY A C 1
ATOM 1219 O O . GLY A 1 149 ? 11.824 2.212 4.330 1.00 41.25 149 GLY A O 1
ATOM 1220 N N . MET A 1 150 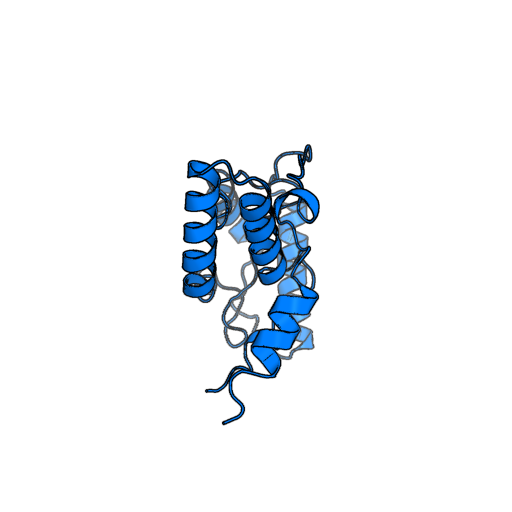? 9.962 1.012 4.181 1.00 37.19 150 MET A N 1
ATOM 1221 C CA . MET A 1 150 ? 10.607 -0.166 4.787 1.00 37.19 150 MET A CA 1
ATOM 1222 C C . MET A 1 150 ? 10.102 -1.449 4.149 1.00 37.19 150 MET A C 1
ATOM 1224 O O . MET A 1 150 ? 9.082 -2.004 4.534 1.00 37.19 150 MET A O 1
ATOM 1228 N N . ASN A 1 151 ? 10.881 -1.873 3.159 1.00 45.69 151 ASN A N 1
ATOM 1229 C CA . ASN A 1 151 ? 11.029 -3.220 2.635 1.00 45.69 151 ASN A CA 1
ATOM 1230 C C . ASN A 1 151 ? 10.393 -4.302 3.536 1.00 45.69 151 ASN A C 1
ATOM 1232 O O . ASN A 1 151 ? 10.974 -4.716 4.542 1.00 45.69 151 ASN A O 1
ATOM 1236 N N . THR A 1 152 ? 9.208 -4.781 3.161 1.00 44.94 152 THR A N 1
ATOM 1237 C CA . THR A 1 152 ? 8.507 -5.903 3.809 1.00 44.94 152 THR A CA 1
ATOM 1238 C C . THR A 1 152 ? 9.143 -7.264 3.495 1.00 44.94 152 THR A C 1
ATOM 1240 O O . THR A 1 152 ? 8.546 -8.296 3.789 1.00 44.94 152 THR A O 1
ATOM 1243 N N . GLU A 1 153 ? 10.391 -7.290 3.002 1.00 46.38 153 GLU A N 1
ATOM 1244 C CA . GLU A 1 153 ? 11.256 -8.481 2.882 1.00 46.38 153 GLU A CA 1
ATOM 1245 C C . GLU A 1 153 ? 11.285 -9.353 4.156 1.00 46.38 153 GLU A C 1
ATOM 1247 O O . GLU A 1 153 ? 11.620 -10.526 4.080 1.00 46.38 153 GLU A O 1
ATOM 1252 N N . LYS A 1 154 ? 10.907 -8.824 5.329 1.00 44.16 154 LYS A N 1
ATOM 1253 C CA . LYS A 1 154 ? 10.845 -9.597 6.581 1.00 44.16 154 LYS A CA 1
ATOM 1254 C C . LYS A 1 154 ? 9.624 -10.510 6.736 1.00 44.16 154 LYS A C 1
ATOM 1256 O O . LYS A 1 154 ? 9.644 -11.352 7.626 1.00 44.16 154 LYS A O 1
ATOM 1261 N N . TYR A 1 155 ? 8.572 -10.361 5.929 1.00 42.44 155 TYR A N 1
ATOM 1262 C CA . TYR A 1 155 ? 7.378 -11.216 6.037 1.00 42.44 155 TYR A CA 1
ATOM 1263 C C . TYR A 1 155 ? 7.388 -12.409 5.073 1.00 42.44 155 TYR A C 1
ATOM 1265 O O . TYR A 1 155 ? 6.517 -13.268 5.171 1.00 42.44 155 TYR A O 1
ATOM 1273 N N . THR A 1 156 ? 8.372 -12.502 4.172 1.00 43.47 156 THR A N 1
ATOM 1274 C CA . THR A 1 156 ? 8.508 -13.637 3.243 1.00 43.47 156 THR A CA 1
ATOM 1275 C C . THR A 1 156 ? 9.207 -14.860 3.844 1.00 43.47 156 THR A C 1
ATOM 1277 O O . THR A 1 156 ? 9.156 -15.920 3.233 1.00 43.47 156 THR A O 1
ATOM 1280 N N . ASP A 1 157 ? 9.777 -14.753 5.049 1.00 40.75 157 ASP A N 1
ATOM 1281 C CA . ASP A 1 157 ? 10.466 -15.864 5.730 1.00 40.75 157 ASP A CA 1
ATOM 1282 C C . ASP A 1 157 ? 9.583 -16.605 6.753 1.00 40.75 157 ASP A C 1
ATOM 1284 O O . ASP A 1 157 ? 10.091 -17.290 7.640 1.00 40.75 157 ASP A O 1
ATOM 1288 N N . ILE A 1 158 ? 8.251 -16.507 6.653 1.00 38.50 158 ILE A N 1
ATOM 1289 C CA . ILE A 1 158 ? 7.368 -17.412 7.404 1.00 38.50 158 ILE A CA 1
ATOM 1290 C C . ILE A 1 158 ? 7.214 -18.696 6.585 1.00 38.50 158 ILE A C 1
ATOM 1292 O O . ILE A 1 158 ? 6.241 -18.879 5.856 1.00 38.50 158 ILE A O 1
ATOM 1296 N N . ASN A 1 159 ? 8.214 -19.571 6.678 1.00 30.11 159 ASN A N 1
ATOM 1297 C CA . ASN A 1 159 ? 8.058 -20.965 6.276 1.00 30.11 159 ASN A CA 1
ATOM 1298 C C . ASN A 1 159 ? 7.256 -21.690 7.384 1.00 30.11 159 ASN A C 1
ATOM 1300 O O . ASN A 1 159 ? 7.525 -21.417 8.558 1.00 30.11 159 ASN A O 1
ATOM 1304 N N . PRO A 1 160 ? 6.265 -22.540 7.052 1.00 37.97 160 PRO A N 1
ATOM 1305 C CA . PRO A 1 160 ? 5.493 -23.296 8.041 1.00 37.97 160 PRO A CA 1
ATOM 1306 C C . PRO A 1 160 ? 6.348 -24.252 8.882 1.00 37.97 160 PRO A C 1
ATOM 1308 O O . PRO A 1 160 ? 7.402 -24.717 8.385 1.00 37.97 160 PRO A O 1
#

Secondary structure (DSSP, 8-state):
--TTHHHHHHHHHTTT--HHHHSPPP---PPBP---HHHHHHHHHHHHHHHHHTT---TT---GGGHHHHHHHHTT---TTT-PPPBTTBPPP---S-TTS-S-TTTT-TTHHHHHHHHHHHHHHHHHT-HHHHHHHHHHHHHHT-SSS--GGGGTT---

pLDDT: mean 76.81, std 15.29, range [30.11, 96.0]

Radius of gyration: 18.89 Å; chains: 1; bounding box: 42×45×53 Å

InterPro domains:
  IPR004868 DNA-directed DNA polymerase, family B, mitochondria/virus [PF03175] (111-155)
  IPR043502 DNA/RNA polymerase superfamily [SSF56672] (15-154)

Sequence (160 aa):
MAACANAIKYALAYKDFDLNANYPPIIDNSYKFVLYPIYWKYKVEGYRFQDQIKKRDYSNNVSINDFEYFKQLLEPSVCAICGDKFIVNNKPTLDRINNNMPHTKDNHEGFNPFVKEFIGKRIQAKIEGNKGLEQFCKITMNSSYGSDGMNTEKYTDINP

Organism: NCBI:txid222440

Foldseek 3Di:
DPPCPVVVVVCVVCVVPDLCVVQPFDDDPAAFDAQDLVNVQVVQVVLVVVCVVVVADAVQADDSVCSVVVRVVQVPDDDLQQRHGAGPQRHDQQDFDDPNDHSHPPRHPDCPVVSVVLSVQLVVCVVVVVSSSVRVSVVVVSVCRDPVDDDPVVVVPPDD

=== Feature glossary ===
Legend for the data blocks above and below:

— What the protein is —

The amino-acid sequence is the protein's primary structure: the linear order of residues from the N-terminus to the C-terminus, written in one-letter code. Everything else here — the 3D coordinates, the secondary structure, the domain annotations — is ultimately a consequence of this string.

Database cross-references. InterPro integrates a dozen domain/family signature databases into unified entries with residue-range hits. GO terms attach function/process/location labels with evidence codes. CATH codes position the fold in a four-level structural taxonomy. Organism is the NCBI-taxonomy species name.

— Where its atoms are —

The mmCIF block holds the 3D Cartesian coordinates of each backbone atom (N, Cα, C, O) in ångströms. mmCIF is the PDB's canonical archive format — a tagged-loop text representation of the atomic model.

The six renders are orthographic views along the three Cartesian axes in both directions. Representation (cartoon, sticks, or surface) and color scheme (sequence-rainbow or by-chain) vary across proteins so the training set covers all the common visualization conventions.

— Local backbone conformation —

Secondary structure is the local, repeating backbone conformation. DSSP classifies it into eight states by reading the hydrogen-bond network: three helix types (H, G, I), two β types (E,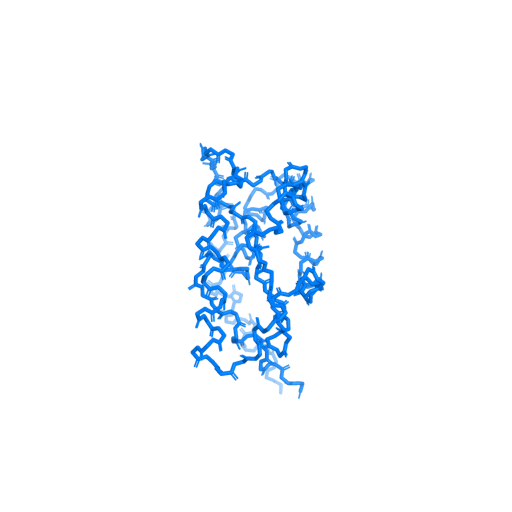 B), two non-regular types (T, S), and unstructured coil (-).

SS3 is a coarse helix/strand/coil call (letters a/b/c) made by the P-SEA algorithm from inter-Cα distances and dihedrals. It is less detailed than DSSP but needs only Cα positions.

Backbone dihedral angles. Every residue except chain termini has a φ (preceding-C → N → Cα → C) and a ψ (N → Cα → C → next-N). They are reported in degrees following the IUPAC sign convention. Secondary structure is essentially a statement about which (φ, ψ) basin each residue occupies.

— Global shape and packing —

The geometric summary reports three shape descriptors. Rg (radius of gyration) measures how spread out the Cα atoms are about their centre of mass; compact globular proteins have small Rg, elongated or unfolded ones large. Cα contacts (<8 Å, |i−j|>4) count long-range residue pairs in spatial proximity — high for tightly packed folds, near zero for rods or random coil. The bounding-box extents give the protein's footprint along x, y, z in Å.

Solvent accessibility: the surface area of each residue that a 1.4 Å water probe can touch, in Å². When only backbone atoms are present the absolute values are lower than full-atom SASA (side chains contribute most of the area) and are flagged as backbone-only.

Plot images: a contact map (which residues are close in 3D, as an N×N binary image), a Ramachandran scatter (backbone torsion angles, revealing secondary-structure composition at a glance), and — for AlphaFold structures — a PAE heatmap (pairwise prediction confidence).

— Structural neighborhood —

Foldseek's 3Di representation compresses backbone geometry into a per-residue letter drawn from a learned twenty-state alphabet. It captures the tertiary interaction pattern around each residue — which residues are packed against it in space, regardless of where they are in sequence.

Structural nearest neighbors (via Foldseek easy-search vs the PDB). Reported per hit: target PDB id, E-value, and alignment TM-score. A TM-score above ~0.5 is the conventional threshold for 'same fold'.

— Confidence and disorder —

pLDDT (predicted Local Distance Difference Test) is AlphaFold's per-residue confidence score, ranging from 0 to 100. Values above 90 indicate high confidence (typically well-packed cores); 70–90 is confident; 50–70 low confidence; below 50 usually means the region is disordered or the prediction is unreliable there. AlphaFold stores pLDDT in the mmCIF B-factor column.

For experimental (PDB) structures, the B-factor (temperature factor) quantifies the positional spread of each atom in the crystal — a combination of thermal vibration and static disorder — in units of Å². High B-factors mark flexible loops or poorly resolved regions; low B-factors mark the rigid, well-ordered core.

Predicted Aligned Error (PAE) is an AlphaFold confidence matrix: entry (i, j) is the expected error in the position of residue j, in ångströms, when the prediction is superimposed on the true structure at residue i. Low PAE within a block of residues means that block is internally rigid and well-predicted; high PAE between two blocks means their relative placement is uncertain even if each block individually is confident.